Protein AF-A0A8S8YE45-F1 (afdb_monomer_lite)

pLDDT: mean 75.55, std 22.05, range [33.94, 96.88]

Sequence (110 aa):
MALEMTVRSTHLDDGHLHLMPPFTWYLPDDADWSQGAEVHLALPKAWTPYTQLEAVQSEASNGHVFHAPDRDAFLDGIIEANATEPHLTWTGAHMSSTSGTAQASRCLRT

Secondary structure (DSSP, 8-state):
--STT---S-EE-SSEEEE-H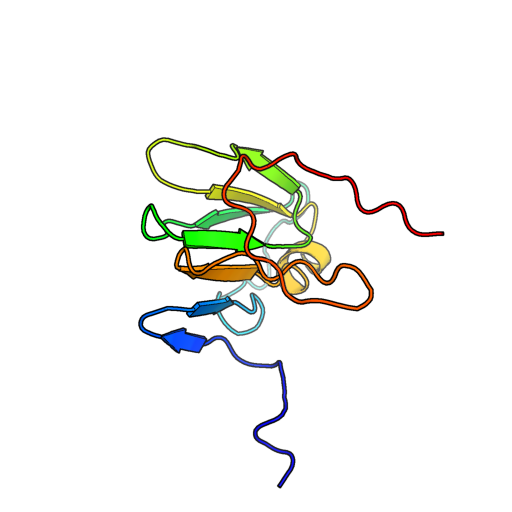HHHSPPPTT---TT-EEEEE---TTEEEEESSEEEEEEETTEEEEEESSHHHHHH--EEEEES---EEEETTEEEE-------------

Foldseek 3Di:
DCPVVDLPEWDDDPWKTKDQQVHPDDDDPPDDLQAFDKDWDQDDPQKAKDWPFAWPDRDDPGGTIGTQSGPVSSRRTIIMIGGPDFDQDDPPPDGDGDDDDDDDDDPDDD

Structure (mmCIF, N/CA/C/O backbone):
data_AF-A0A8S8YE45-F1
#
_entry.id   AF-A0A8S8YE45-F1
#
loop_
_atom_site.group_PDB
_atom_site.id
_atom_site.type_symbol
_atom_site.label_atom_id
_atom_site.label_alt_id
_atom_site.label_comp_id
_atom_site.label_asym_id
_atom_site.label_entity_id
_atom_site.label_seq_id
_atom_site.pdbx_PDB_ins_code
_atom_site.Cartn_x
_atom_site.Cartn_y
_atom_site.Cartn_z
_atom_site.occupancy
_atom_site.B_iso_or_equiv
_atom_site.auth_seq_id
_atom_site.auth_comp_id
_atom_site.auth_asym_id
_atom_site.auth_atom_id
_atom_site.pdbx_PDB_model_num
ATOM 1 N N . MET A 1 1 ? 9.448 -24.026 17.497 1.00 40.34 1 MET A N 1
ATOM 2 C CA . MET A 1 1 ? 8.298 -23.364 16.853 1.00 40.34 1 MET A CA 1
ATOM 3 C C . MET A 1 1 ? 8.728 -21.941 16.559 1.00 40.34 1 MET A C 1
ATOM 5 O O . MET A 1 1 ? 8.892 -21.172 17.488 1.00 40.34 1 MET A O 1
ATOM 9 N N . ALA A 1 2 ? 9.082 -21.658 15.308 1.00 44.66 2 ALA A N 1
ATOM 10 C CA . ALA A 1 2 ? 9.526 -20.335 14.848 1.00 44.66 2 ALA A CA 1
ATOM 11 C C . ALA A 1 2 ? 8.897 -19.985 13.483 1.00 44.66 2 ALA A C 1
ATOM 13 O O . ALA A 1 2 ? 9.351 -19.075 12.803 1.00 44.66 2 ALA A O 1
ATOM 14 N N . LEU A 1 3 ? 7.868 -20.742 13.077 1.00 44.09 3 LEU A N 1
ATOM 15 C CA . LEU A 1 3 ? 7.138 -20.531 11.827 1.00 44.09 3 LEU A CA 1
ATOM 16 C C . LEU A 1 3 ? 6.036 -19.466 11.989 1.00 44.09 3 LEU A C 1
ATOM 18 O O . LEU A 1 3 ? 5.711 -18.793 11.028 1.00 44.09 3 LEU A O 1
ATOM 22 N N . GLU A 1 4 ? 5.515 -19.270 13.208 1.00 48.12 4 GLU A N 1
ATOM 23 C CA . GLU A 1 4 ? 4.485 -18.263 13.537 1.00 48.12 4 GLU A CA 1
ATOM 24 C C . GLU A 1 4 ? 5.039 -16.858 13.835 1.00 48.12 4 GLU A C 1
ATOM 26 O O . GLU A 1 4 ? 4.272 -15.932 14.054 1.00 48.12 4 GLU A O 1
ATOM 31 N N . MET A 1 5 ? 6.364 -16.669 13.854 1.00 44.84 5 MET A N 1
ATOM 32 C CA . MET A 1 5 ? 6.986 -15.361 14.134 1.00 44.84 5 MET A CA 1
ATOM 33 C C . MET A 1 5 ? 7.560 -14.690 12.886 1.00 44.84 5 MET A C 1
ATOM 35 O O . MET A 1 5 ? 8.405 -13.798 12.979 1.00 44.84 5 MET A O 1
ATOM 39 N N . THR A 1 6 ? 7.154 -15.127 11.698 1.00 49.25 6 THR A N 1
ATOM 40 C CA . THR A 1 6 ? 7.547 -14.442 10.474 1.00 49.25 6 THR A CA 1
ATOM 41 C C . THR A 1 6 ? 6.519 -13.367 10.169 1.00 49.25 6 THR A C 1
ATOM 43 O O . THR A 1 6 ? 5.429 -13.680 9.704 1.00 49.25 6 THR A O 1
ATOM 46 N N . VAL A 1 7 ? 6.892 -12.107 10.393 1.00 58.31 7 VAL A N 1
ATOM 47 C CA . VAL A 1 7 ? 6.240 -10.914 9.824 1.00 58.31 7 VAL A CA 1
ATOM 48 C C . VAL A 1 7 ? 6.442 -10.962 8.298 1.00 58.31 7 VAL A C 1
ATOM 50 O O . VAL A 1 7 ? 7.324 -10.303 7.752 1.00 58.31 7 VAL A O 1
ATOM 53 N N . ARG A 1 8 ? 5.794 -11.930 7.639 1.00 69.94 8 ARG A N 1
ATOM 54 C CA . ARG A 1 8 ? 5.990 -12.330 6.229 1.00 69.94 8 ARG A CA 1
ATOM 55 C C . ARG A 1 8 ? 4.675 -12.741 5.562 1.00 69.94 8 ARG A C 1
ATOM 57 O O . ARG A 1 8 ? 4.676 -13.533 4.625 1.00 69.94 8 ARG A O 1
ATOM 64 N N . SER A 1 9 ? 3.551 -12.270 6.075 1.00 79.94 9 SER A N 1
ATOM 65 C CA . SER A 1 9 ? 2.230 -12.608 5.558 1.00 79.94 9 SER A CA 1
ATOM 66 C C . SER A 1 9 ? 1.283 -11.460 5.812 1.00 79.94 9 SER A C 1
ATOM 68 O O . SER A 1 9 ? 1.383 -10.819 6.845 1.00 79.94 9 SER A O 1
ATOM 70 N N . THR A 1 10 ? 0.332 -11.253 4.913 1.00 88.94 10 THR A N 1
ATOM 71 C CA . THR A 1 10 ? -0.792 -10.352 5.164 1.00 88.94 10 THR A CA 1
ATOM 72 C C . THR A 1 10 ? -1.831 -11.051 6.036 1.00 88.94 10 THR A C 1
ATOM 74 O O . THR A 1 10 ? -2.193 -12.195 5.749 1.00 88.94 10 THR A O 1
ATOM 77 N N . HIS A 1 11 ? -2.342 -10.373 7.065 1.00 90.81 11 HIS A N 1
ATOM 78 C CA . HIS A 1 11 ? -3.481 -10.846 7.857 1.00 90.81 11 HIS A CA 1
ATOM 79 C C . HIS A 1 11 ? -4.479 -9.722 8.129 1.00 90.81 11 HIS A C 1
ATOM 81 O O . HIS A 1 11 ? -4.122 -8.550 8.220 1.00 90.81 11 HIS A O 1
ATOM 87 N N . LEU A 1 12 ? -5.746 -10.110 8.234 1.00 91.94 12 LEU A N 1
ATOM 88 C CA . LEU A 1 12 ? -6.880 -9.233 8.491 1.00 91.94 12 LEU A CA 1
ATOM 89 C C . LEU A 1 12 ? -7.833 -9.948 9.450 1.00 91.94 12 LEU A C 1
ATOM 91 O O . LEU A 1 12 ? -8.239 -11.080 9.176 1.00 91.94 12 LEU A O 1
ATOM 95 N N . ASP A 1 13 ? -8.196 -9.275 10.534 1.00 89.69 13 ASP A N 1
ATOM 96 C CA . ASP A 1 13 ? -9.208 -9.713 11.494 1.00 89.69 13 ASP A CA 1
ATOM 97 C C . ASP A 1 13 ? -10.180 -8.568 11.840 1.00 89.69 13 ASP A C 1
ATOM 99 O O . ASP A 1 13 ? -10.177 -7.517 11.198 1.00 89.69 13 ASP A O 1
ATOM 103 N N . ASP A 1 14 ? -11.051 -8.780 12.828 1.00 88.00 14 ASP 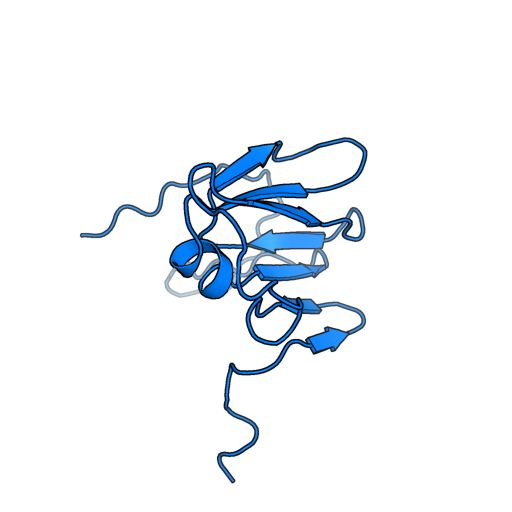A N 1
ATOM 104 C CA . ASP A 1 14 ? -12.112 -7.836 13.198 1.00 88.00 14 ASP A CA 1
ATOM 105 C C . ASP A 1 14 ? -11.594 -6.478 13.713 1.00 88.00 14 ASP A C 1
ATOM 107 O O . ASP A 1 14 ? -12.365 -5.513 13.768 1.00 88.00 14 ASP A O 1
ATOM 111 N N . GLY A 1 15 ? -10.317 -6.374 14.093 1.00 87.94 15 GLY A N 1
ATOM 112 C CA . GLY A 1 15 ? -9.740 -5.165 14.684 1.00 87.94 15 GLY A CA 1
ATOM 113 C C . GLY A 1 15 ? -8.419 -4.704 14.076 1.00 87.94 15 GLY A C 1
ATOM 114 O O . GLY A 1 15 ? -7.977 -3.598 14.401 1.00 87.94 15 GLY A O 1
ATOM 115 N N . HIS A 1 16 ? -7.784 -5.510 13.229 1.00 91.81 16 HIS A N 1
ATOM 116 C CA . HIS A 1 16 ? -6.426 -5.260 12.774 1.00 91.81 16 HIS A CA 1
ATOM 117 C C . HIS A 1 16 ? -6.168 -5.754 11.341 1.00 91.81 16 HIS A C 1
ATOM 119 O O . HIS A 1 16 ? -6.589 -6.838 10.934 1.00 91.81 16 HIS A O 1
ATOM 125 N N . LEU A 1 17 ? -5.439 -4.943 10.576 1.00 92.75 17 LEU A N 1
ATOM 126 C CA . LEU A 1 17 ? -4.859 -5.270 9.277 1.00 92.75 17 LEU A CA 1
ATOM 127 C C . LEU A 1 17 ? -3.347 -5.110 9.377 1.00 92.75 17 LEU A C 1
ATOM 129 O O . LEU A 1 17 ? -2.866 -4.015 9.660 1.00 92.75 17 LEU A O 1
ATOM 133 N N . HIS A 1 18 ? -2.632 -6.168 9.023 1.00 93.75 18 HIS A N 1
ATOM 134 C CA . HIS A 1 18 ? -1.218 -6.132 8.687 1.00 93.75 18 HIS A CA 1
ATOM 135 C C . HIS A 1 18 ? -1.084 -6.485 7.207 1.00 93.75 18 HIS A C 1
ATOM 137 O O . HIS A 1 18 ? -1.363 -7.615 6.801 1.00 93.75 18 HIS A O 1
ATOM 143 N N . LEU A 1 19 ? -0.701 -5.515 6.382 1.00 93.94 19 LEU A N 1
ATOM 144 C CA . LEU A 1 19 ? -0.567 -5.669 4.938 1.00 93.94 19 LEU A CA 1
ATOM 145 C C . LEU A 1 19 ? 0.905 -5.654 4.549 1.00 93.94 19 LEU A C 1
ATOM 147 O O . LEU A 1 19 ? 1.619 -4.678 4.780 1.00 93.94 19 LEU A O 1
ATOM 151 N N . MET A 1 20 ? 1.326 -6.720 3.875 1.00 94.25 20 MET A N 1
ATOM 152 C CA . MET A 1 20 ? 2.639 -6.823 3.257 1.00 94.25 20 MET A CA 1
ATOM 153 C C . MET A 1 20 ? 2.488 -6.867 1.732 1.00 94.25 20 MET A C 1
ATOM 155 O O . MET A 1 20 ? 2.032 -7.884 1.193 1.00 94.25 20 MET A O 1
ATOM 159 N N . PRO A 1 21 ? 2.878 -5.804 1.009 1.00 92.81 21 PRO A N 1
ATOM 160 C CA . PRO A 1 21 ? 2.728 -5.723 -0.445 1.00 92.81 21 PRO A CA 1
ATOM 161 C C . PRO A 1 21 ? 3.266 -6.942 -1.228 1.00 92.81 21 PRO A C 1
ATOM 163 O O . PRO A 1 21 ? 2.539 -7.418 -2.105 1.00 92.81 21 PRO A O 1
ATOM 166 N N . PRO A 1 22 ? 4.429 -7.550 -0.881 1.00 90.69 22 PRO A N 1
ATOM 167 C CA . PRO A 1 22 ? 4.976 -8.706 -1.601 1.00 90.69 22 PRO A CA 1
ATOM 168 C C . PRO A 1 22 ? 4.082 -9.950 -1.577 1.00 90.69 22 PRO A C 1
ATOM 170 O O . PRO A 1 22 ? 4.234 -10.833 -2.418 1.00 90.69 22 PRO A O 1
ATOM 173 N N . PHE A 1 23 ? 3.172 -10.035 -0.605 1.00 89.44 23 PHE A N 1
ATOM 174 C CA . PHE A 1 23 ? 2.262 -11.166 -0.414 1.00 89.44 23 PHE A CA 1
ATOM 175 C C . PHE A 1 23 ? 0.798 -10.802 -0.689 1.00 89.44 23 PHE A C 1
ATOM 177 O O . PHE A 1 23 ? -0.073 -11.658 -0.556 1.00 89.44 23 PHE A O 1
ATOM 184 N N . THR A 1 24 ? 0.522 -9.547 -1.057 1.00 90.56 24 THR A N 1
ATOM 185 C CA . THR A 1 24 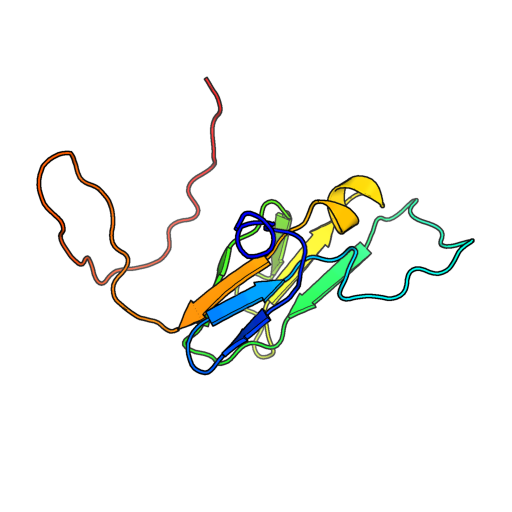? -0.844 -9.029 -1.243 1.00 90.56 24 THR A CA 1
ATOM 186 C C . THR A 1 24 ? -1.167 -8.779 -2.707 1.00 90.56 24 THR A C 1
ATOM 188 O O . THR A 1 24 ? -2.257 -9.124 -3.163 1.00 90.56 24 THR A O 1
ATOM 191 N N . TRP A 1 25 ? -0.238 -8.180 -3.451 1.00 90.69 25 TRP A N 1
ATOM 192 C CA . TRP A 1 25 ? -0.490 -7.750 -4.822 1.00 90.69 25 TRP A CA 1
ATOM 193 C C . TRP A 1 25 ? 0.336 -8.536 -5.830 1.00 90.69 25 TRP A C 1
ATOM 195 O O . TRP A 1 25 ? 1.503 -8.851 -5.607 1.00 90.69 25 TRP A O 1
ATOM 205 N N . TYR A 1 26 ? -0.274 -8.809 -6.981 1.00 90.25 26 TYR A N 1
ATOM 206 C CA . TYR A 1 26 ? 0.445 -9.288 -8.151 1.00 90.25 26 TYR A CA 1
ATOM 207 C C . TYR A 1 26 ? 1.162 -8.114 -8.813 1.00 90.25 26 TYR A C 1
ATOM 209 O O . TYR A 1 26 ? 0.528 -7.116 -9.156 1.00 90.25 26 TYR A O 1
ATOM 217 N N . LEU A 1 27 ? 2.473 -8.244 -9.009 1.00 90.00 27 LEU A N 1
ATOM 218 C CA . LEU A 1 27 ? 3.252 -7.279 -9.776 1.00 90.00 27 LEU A CA 1
ATOM 219 C C . LEU A 1 27 ? 3.358 -7.764 -11.228 1.00 90.00 27 LEU A C 1
ATOM 221 O O . LEU A 1 27 ? 3.698 -8.929 -11.438 1.00 90.00 27 LEU A O 1
ATOM 225 N N . PRO A 1 28 ? 3.100 -6.903 -12.227 1.00 88.62 28 PRO A N 1
ATOM 226 C CA . PRO A 1 28 ? 3.451 -7.212 -13.605 1.00 88.62 28 PRO A CA 1
ATOM 227 C C . PRO A 1 28 ? 4.976 -7.293 -13.745 1.00 88.62 28 PRO A C 1
ATOM 229 O O . PRO A 1 28 ? 5.685 -6.452 -13.189 1.00 88.62 28 PRO A O 1
ATOM 232 N N . ASP A 1 29 ? 5.468 -8.265 -14.515 1.00 87.44 29 ASP A N 1
ATOM 233 C CA . ASP A 1 29 ? 6.910 -8.464 -14.725 1.00 87.44 29 ASP A CA 1
ATOM 234 C C . ASP A 1 29 ? 7.577 -7.244 -15.393 1.00 87.44 29 ASP A C 1
ATOM 236 O O . ASP A 1 29 ? 8.674 -6.850 -15.004 1.00 87.44 29 ASP A O 1
ATOM 240 N N . ASP A 1 30 ? 6.870 -6.590 -16.322 1.00 92.00 30 ASP A N 1
ATOM 241 C CA . ASP A 1 30 ? 7.360 -5.449 -17.112 1.00 92.00 30 ASP A CA 1
ATOM 242 C C . ASP A 1 30 ? 6.729 -4.106 -16.689 1.00 92.00 30 ASP A C 1
ATOM 244 O O . ASP A 1 30 ? 6.510 -3.212 -17.510 1.00 92.00 30 ASP A O 1
ATOM 248 N N . ALA A 1 31 ? 6.364 -3.962 -15.413 1.00 89.75 31 ALA A N 1
ATOM 249 C CA . ALA A 1 31 ? 5.776 -2.723 -14.911 1.00 89.75 31 ALA A CA 1
ATOM 250 C C . ALA A 1 31 ? 6.768 -1.545 -15.000 1.00 89.75 31 ALA A C 1
ATOM 252 O O . ALA A 1 31 ? 7.907 -1.650 -14.541 1.00 89.75 31 ALA A O 1
ATOM 253 N N . ASP A 1 32 ? 6.323 -0.407 -15.543 1.00 94.00 32 ASP A N 1
ATOM 254 C CA . ASP A 1 32 ? 7.085 0.842 -15.487 1.00 94.00 32 ASP A CA 1
ATOM 255 C C . ASP A 1 32 ? 6.886 1.517 -14.125 1.00 94.00 32 ASP A C 1
ATOM 257 O O . ASP A 1 32 ? 5.785 1.939 -13.778 1.00 94.00 32 ASP A O 1
ATOM 261 N N . TRP A 1 33 ? 7.974 1.632 -13.368 1.00 94.44 33 TRP A N 1
ATOM 262 C CA . TRP A 1 33 ? 8.013 2.270 -12.052 1.00 94.44 33 TRP A CA 1
ATOM 263 C C . TRP A 1 33 ? 8.557 3.698 -12.100 1.00 94.44 33 TRP A C 1
ATOM 265 O O . TRP A 1 33 ? 8.791 4.290 -11.051 1.00 94.44 33 TRP A O 1
ATOM 275 N N . SER A 1 34 ? 8.773 4.274 -13.287 1.00 94.62 34 SER A N 1
ATOM 276 C CA . SER A 1 34 ? 9.370 5.608 -13.440 1.00 94.62 34 SER A CA 1
ATOM 277 C C . SER A 1 34 ? 8.584 6.727 -12.746 1.00 94.62 34 SER A C 1
ATOM 279 O O . SER A 1 34 ? 9.161 7.765 -12.428 1.00 94.62 34 SER A O 1
ATOM 281 N N . GLN A 1 35 ? 7.282 6.526 -12.516 1.00 94.69 35 GLN A N 1
ATOM 282 C CA . GLN A 1 35 ? 6.396 7.442 -11.785 1.00 94.69 35 GLN A CA 1
ATOM 283 C C . GLN A 1 35 ? 6.012 6.925 -10.383 1.00 94.69 35 GLN A C 1
ATOM 285 O O . GLN A 1 35 ? 5.221 7.558 -9.679 1.00 94.69 35 GLN A O 1
ATOM 290 N N . GLY A 1 36 ? 6.560 5.781 -9.968 1.00 94.75 36 GLY A N 1
ATOM 291 C CA . GLY A 1 36 ? 6.157 5.089 -8.752 1.00 94.75 36 GLY A CA 1
ATOM 292 C C . GLY A 1 36 ? 4.771 4.445 -8.854 1.00 94.75 36 GLY A C 1
ATOM 293 O O . GLY A 1 36 ? 4.286 4.138 -9.944 1.00 94.75 36 GLY A O 1
ATOM 294 N N . ALA A 1 37 ? 4.135 4.235 -7.704 1.00 94.12 37 ALA A N 1
ATOM 295 C CA . ALA A 1 37 ? 2.791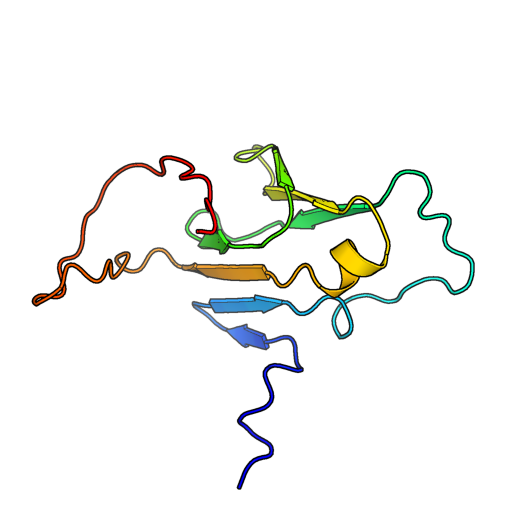 3.680 -7.590 1.00 94.12 37 ALA A CA 1
ATOM 296 C C . ALA A 1 37 ? 1.988 4.379 -6.489 1.00 94.12 37 ALA A C 1
ATOM 298 O O . ALA A 1 37 ? 2.540 4.861 -5.500 1.00 94.12 37 ALA A O 1
ATOM 299 N N . GLU A 1 38 ? 0.665 4.384 -6.638 1.00 94.25 38 GLU A N 1
ATOM 300 C CA . GLU A 1 38 ? -0.252 4.794 -5.579 1.00 94.25 38 GLU A CA 1
ATOM 301 C C . GLU A 1 38 ? -0.908 3.575 -4.932 1.00 94.25 38 GLU A C 1
ATOM 303 O O . GLU A 1 38 ? -1.393 2.668 -5.611 1.00 94.25 38 GLU A O 1
ATOM 308 N N . VAL A 1 39 ? -0.980 3.589 -3.605 1.00 93.62 39 VAL A N 1
ATOM 309 C CA . VAL A 1 39 ? -1.698 2.603 -2.803 1.00 93.62 39 VAL A CA 1
ATOM 310 C C . VAL A 1 39 ? -2.970 3.246 -2.276 1.00 93.62 39 VAL A C 1
ATOM 312 O O . VAL A 1 39 ? -2.921 4.184 -1.481 1.00 93.62 39 VAL A O 1
ATOM 315 N N . HIS A 1 40 ? -4.113 2.723 -2.711 1.00 93.25 40 HIS A N 1
ATOM 316 C CA . HIS A 1 40 ? -5.437 3.185 -2.304 1.00 93.25 40 HIS A CA 1
ATOM 317 C C . HIS A 1 40 ? -6.035 2.187 -1.315 1.00 93.25 40 HIS A C 1
ATOM 319 O O . HIS A 1 40 ? -6.275 1.030 -1.665 1.00 93.25 40 HIS A O 1
ATOM 325 N N . LEU A 1 41 ? -6.289 2.629 -0.083 1.00 91.19 41 LEU A N 1
ATOM 326 C CA . LEU A 1 41 ? -6.868 1.802 0.973 1.00 91.19 41 LEU A CA 1
ATOM 327 C C . LEU A 1 41 ? -8.242 2.310 1.397 1.00 91.19 41 LEU A C 1
ATOM 329 O O . LEU A 1 41 ? -8.377 3.385 1.983 1.00 91.19 41 LEU A O 1
ATOM 333 N N . ALA A 1 42 ? -9.257 1.481 1.169 1.00 91.31 42 ALA A N 1
ATOM 334 C CA . ALA A 1 42 ? -10.585 1.652 1.740 1.00 91.31 42 ALA A CA 1
ATOM 335 C C . ALA A 1 42 ? -10.669 0.866 3.056 1.00 91.31 42 ALA A C 1
ATOM 337 O O . ALA A 1 42 ? -10.888 -0.344 3.057 1.00 91.31 42 ALA A O 1
ATOM 338 N N . LEU A 1 43 ? -10.470 1.562 4.175 1.00 88.81 43 LEU A N 1
ATOM 339 C CA . LEU A 1 43 ? -10.556 0.993 5.520 1.00 88.81 43 LEU A CA 1
ATOM 340 C C . LEU A 1 43 ? -11.874 1.401 6.196 1.00 88.81 43 LEU A C 1
ATOM 342 O O . LEU A 1 43 ? -12.471 2.417 5.818 1.00 88.81 43 LEU A O 1
ATOM 346 N N . PRO A 1 44 ? -12.350 0.649 7.207 1.00 89.88 44 PRO A N 1
ATOM 347 C CA . PRO A 1 44 ? -13.431 1.130 8.058 1.00 89.88 44 PRO A CA 1
ATOM 348 C C . PRO A 1 44 ? -13.092 2.516 8.623 1.00 89.88 44 PRO A C 1
ATOM 350 O O . PRO A 1 44 ? -11.958 2.772 9.002 1.00 89.88 44 PRO A O 1
ATOM 353 N N . LYS A 1 45 ? -14.076 3.419 8.728 1.00 86.31 45 LYS A N 1
ATOM 354 C CA . LYS A 1 45 ? -13.837 4.826 9.126 1.00 86.31 45 LYS A CA 1
ATOM 355 C C . LYS A 1 45 ? -13.132 5.001 10.475 1.00 86.31 45 LYS A C 1
ATOM 357 O O . LYS A 1 45 ? -12.515 6.029 10.707 1.00 86.31 45 LYS A O 1
ATOM 362 N N . ALA A 1 46 ? -13.289 4.032 11.373 1.00 86.81 46 ALA A N 1
ATOM 363 C CA . ALA A 1 46 ? -12.659 4.033 12.687 1.00 86.81 46 ALA A CA 1
ATOM 364 C C . ALA A 1 46 ? -11.265 3.386 12.673 1.00 86.81 46 ALA A C 1
ATOM 366 O O . ALA A 1 46 ? -10.737 3.093 13.740 1.00 86.81 46 ALA A O 1
ATOM 367 N N . TRP A 1 47 ? -10.704 3.059 11.511 1.00 89.88 47 TRP A N 1
ATOM 368 C CA . TRP A 1 47 ? -9.389 2.445 11.412 1.00 89.88 47 TRP A CA 1
ATOM 369 C C . TRP A 1 47 ? -8.363 3.468 10.958 1.00 89.88 47 TRP A C 1
ATOM 371 O O . TRP A 1 47 ? -8.612 4.230 10.027 1.00 89.88 47 TRP A O 1
ATOM 381 N N . THR A 1 48 ? -7.197 3.443 11.596 1.00 89.62 48 THR A N 1
ATOM 382 C CA . THR A 1 48 ? -6.093 4.349 11.269 1.00 89.62 48 THR A CA 1
ATOM 383 C C . THR A 1 48 ? -4.927 3.546 10.705 1.00 89.62 48 THR A C 1
ATOM 385 O O . THR A 1 48 ? -4.405 2.693 11.428 1.00 89.62 48 THR A O 1
ATOM 388 N N . PRO A 1 49 ? -4.502 3.797 9.453 1.00 92.19 49 PRO A N 1
ATOM 389 C CA . PRO A 1 49 ? -3.313 3.178 8.885 1.00 92.19 49 PRO A CA 1
ATOM 390 C C . PRO A 1 49 ? -2.021 3.872 9.332 1.00 92.19 49 PRO A C 1
ATOM 392 O O . PRO A 1 49 ? -1.957 5.093 9.480 1.00 92.19 49 PRO A O 1
ATOM 395 N N . TYR A 1 50 ? -0.964 3.078 9.447 1.00 92.56 50 TYR A N 1
ATOM 396 C CA . TYR A 1 50 ? 0.414 3.469 9.694 1.00 92.56 50 TYR A CA 1
ATOM 397 C C . TYR A 1 50 ? 1.302 2.766 8.672 1.00 92.56 50 TYR A C 1
ATOM 399 O O . TYR A 1 50 ? 1.195 1.560 8.464 1.00 92.56 50 TYR A O 1
ATOM 407 N N . THR A 1 51 ? 2.176 3.526 8.023 1.00 93.81 51 THR A N 1
ATOM 408 C CA . THR A 1 51 ? 3.083 3.021 6.990 1.00 93.81 51 THR A CA 1
ATOM 409 C C . THR A 1 51 ? 4.288 3.949 6.846 1.00 93.81 51 THR A C 1
ATOM 411 O O . THR A 1 51 ? 4.261 5.088 7.320 1.00 93.81 51 THR A O 1
ATOM 414 N N . GLN A 1 52 ? 5.353 3.465 6.209 1.00 92.62 52 GLN A N 1
ATOM 415 C CA . GLN A 1 52 ? 6.504 4.271 5.803 1.00 92.62 52 GLN A CA 1
ATOM 416 C C . GLN A 1 52 ? 6.258 5.063 4.506 1.00 92.62 52 GLN A C 1
ATOM 418 O O . GLN A 1 52 ? 7.074 5.923 4.174 1.00 92.62 52 GLN A O 1
ATOM 423 N N . LEU A 1 53 ? 5.174 4.777 3.774 1.00 95.06 53 LEU A N 1
ATOM 424 C CA . LEU A 1 53 ? 4.824 5.468 2.531 1.00 95.06 53 LEU A CA 1
ATOM 425 C C . LEU A 1 53 ? 4.324 6.898 2.781 1.00 95.06 53 LEU A C 1
ATOM 427 O O . LEU A 1 53 ? 3.693 7.191 3.800 1.00 95.06 53 LEU A O 1
ATOM 431 N N . GLU A 1 54 ? 4.566 7.794 1.825 1.00 93.31 54 GLU A N 1
ATOM 432 C CA . GLU A 1 54 ? 4.125 9.185 1.930 1.00 93.31 54 GLU A CA 1
ATOM 433 C C . GLU A 1 54 ? 2.620 9.295 1.664 1.00 93.31 54 GLU A C 1
ATOM 435 O O . GLU A 1 54 ? 2.115 8.807 0.655 1.00 93.31 54 GLU A O 1
ATOM 440 N N . ALA A 1 55 ? 1.880 9.948 2.561 1.00 91.12 55 ALA A N 1
ATOM 441 C CA . ALA A 1 55 ? 0.459 10.199 2.351 1.00 91.12 55 ALA A CA 1
ATOM 442 C C . ALA A 1 55 ? 0.262 11.304 1.299 1.00 91.12 55 ALA A C 1
ATOM 444 O O . ALA A 1 55 ? 0.688 12.441 1.500 1.00 91.12 55 ALA A O 1
ATOM 445 N N . VAL A 1 56 ? -0.436 10.984 0.208 1.00 85.44 56 VAL A N 1
ATOM 446 C CA . VAL A 1 56 ? -0.821 11.954 -0.835 1.00 85.44 56 VAL A CA 1
ATOM 447 C C . VAL A 1 56 ? -2.103 12.677 -0.430 1.00 85.44 56 VAL A C 1
ATOM 449 O O . VAL A 1 56 ? -2.243 13.883 -0.626 1.00 85.44 56 VAL A O 1
ATOM 452 N N . GLN A 1 57 ? -3.045 11.937 0.161 1.00 73.19 57 GLN A N 1
ATOM 453 C CA . GLN A 1 57 ? -4.297 12.460 0.703 1.00 73.19 57 GLN A CA 1
ATOM 454 C C . GLN A 1 57 ? -4.616 11.698 1.988 1.00 73.19 57 GLN A C 1
ATOM 456 O O . GLN A 1 57 ? -4.950 10.513 1.953 1.00 73.19 57 GLN A O 1
ATOM 461 N N . SER A 1 58 ? -4.482 12.369 3.133 1.00 55.81 58 SER A N 1
ATOM 462 C CA . SER A 1 58 ? -4.635 11.725 4.441 1.00 55.81 58 SER A CA 1
ATOM 463 C C . SER A 1 58 ? -6.091 11.479 4.849 1.00 55.81 58 SER A C 1
ATOM 465 O O . SER A 1 58 ? -6.320 10.650 5.720 1.00 55.81 58 SER A O 1
ATOM 467 N N . GLU A 1 59 ? -7.074 12.128 4.217 1.00 55.50 59 GLU A N 1
ATOM 468 C CA . GLU A 1 59 ? -8.496 12.013 4.579 1.00 55.50 59 GLU A CA 1
ATOM 469 C C . GLU A 1 59 ? -9.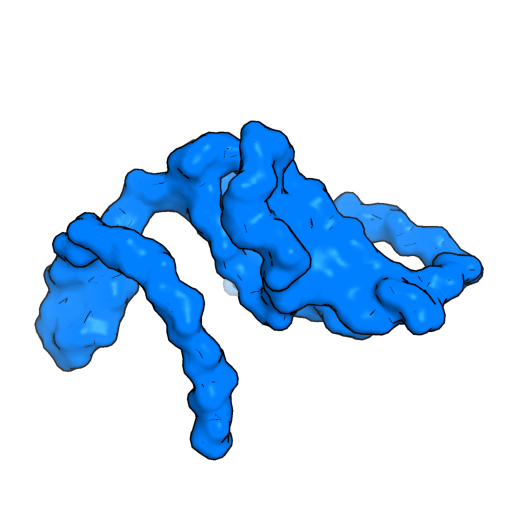406 12.234 3.358 1.00 55.50 59 GLU A C 1
ATOM 471 O O . GLU A 1 59 ? -10.174 13.197 3.286 1.00 55.50 59 GLU A O 1
ATOM 476 N N . ALA A 1 60 ? -9.310 11.371 2.344 1.00 50.81 60 ALA A N 1
ATOM 477 C CA . ALA A 1 60 ? -10.287 11.405 1.263 1.00 50.81 60 ALA A CA 1
ATOM 478 C C . ALA A 1 60 ? -11.615 10.815 1.763 1.00 50.81 60 ALA A C 1
ATOM 480 O O . ALA A 1 60 ? -11.643 9.846 2.519 1.00 50.81 60 ALA A O 1
ATOM 481 N N . SER A 1 61 ? -12.737 11.354 1.281 1.00 57.53 61 SER A N 1
ATOM 482 C CA . SER A 1 61 ? -14.092 10.856 1.585 1.00 57.53 61 SER A CA 1
ATOM 483 C C . SER A 1 61 ? -14.290 9.343 1.360 1.00 57.53 61 SER A C 1
ATOM 485 O O . SER A 1 61 ? -15.234 8.778 1.912 1.00 57.53 61 SER A O 1
ATOM 487 N N . ASN A 1 62 ? -13.384 8.697 0.610 1.00 59.19 62 ASN A N 1
ATOM 488 C CA . ASN A 1 62 ? -13.420 7.286 0.228 1.00 59.19 62 ASN A CA 1
ATOM 489 C C . ASN A 1 62 ? -12.163 6.464 0.610 1.00 59.19 62 ASN A C 1
ATOM 491 O O . ASN A 1 62 ? -12.048 5.335 0.136 1.00 59.19 62 ASN A O 1
ATOM 495 N N . GLY A 1 63 ? -11.232 6.967 1.437 1.00 81.69 63 GLY A N 1
ATOM 496 C CA . GLY A 1 63 ? -10.091 6.163 1.917 1.00 81.69 63 GLY A CA 1
ATOM 497 C C . GLY A 1 63 ? -8.777 6.924 2.122 1.00 81.69 63 GLY A C 1
ATOM 498 O O . GLY A 1 63 ? -8.749 8.154 2.151 1.00 81.69 63 GLY A O 1
ATOM 499 N N . HIS A 1 64 ? -7.684 6.170 2.254 1.00 90.00 64 HIS A N 1
ATOM 500 C CA . HIS A 1 64 ? -6.314 6.676 2.383 1.00 90.00 64 HIS A CA 1
ATOM 501 C C . HIS A 1 64 ? -5.529 6.421 1.095 1.00 90.00 64 HIS A C 1
ATOM 503 O O . HIS A 1 64 ? -5.626 5.331 0.528 1.00 90.00 64 HIS A O 1
ATOM 509 N N . VAL A 1 65 ? -4.742 7.406 0.653 1.00 93.75 65 VAL A N 1
ATOM 510 C CA . VAL A 1 65 ? -3.884 7.280 -0.534 1.00 93.75 65 VAL A CA 1
ATOM 511 C C . VAL A 1 65 ? -2.435 7.549 -0.159 1.00 93.75 65 VAL A C 1
ATOM 513 O O . VAL A 1 65 ? -2.113 8.623 0.361 1.00 93.75 65 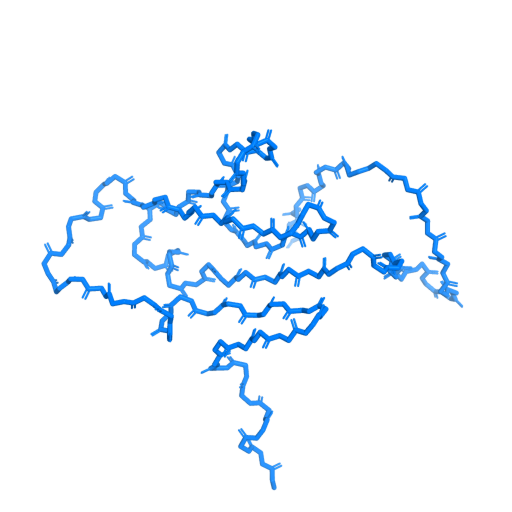VAL A O 1
ATOM 516 N N . PHE A 1 66 ? -1.570 6.587 -0.464 1.00 95.12 66 PHE A N 1
ATOM 517 C CA . PHE A 1 66 ? -0.129 6.668 -0.248 1.00 95.12 66 PHE A CA 1
ATOM 518 C C . PHE A 1 66 ? 0.629 6.576 -1.570 1.00 95.12 66 PHE A C 1
ATOM 520 O O . PHE A 1 66 ? 0.179 5.890 -2.486 1.00 95.12 66 PHE A O 1
ATOM 527 N N . HIS A 1 67 ? 1.784 7.228 -1.659 1.00 96.31 67 HIS A N 1
ATOM 528 C CA . HIS A 1 67 ? 2.685 7.142 -2.807 1.00 96.31 67 HIS A CA 1
ATOM 529 C C . HIS A 1 67 ? 3.947 6.366 -2.444 1.00 96.31 67 HIS A C 1
ATOM 531 O O . HIS A 1 67 ? 4.566 6.597 -1.403 1.00 96.31 67 HIS A O 1
ATOM 537 N N . ALA A 1 68 ? 4.310 5.440 -3.326 1.00 96.88 68 ALA A N 1
ATOM 538 C CA . ALA A 1 68 ? 5.585 4.749 -3.331 1.00 96.88 68 ALA A CA 1
ATOM 539 C C . ALA A 1 68 ? 6.395 5.245 -4.540 1.00 96.88 68 ALA A C 1
ATOM 541 O O . ALA A 1 68 ? 5.929 5.075 -5.668 1.00 96.88 68 ALA A O 1
ATOM 542 N N . PRO A 1 69 ? 7.586 5.840 -4.354 1.00 96.88 69 PRO A N 1
ATOM 543 C CA . PRO A 1 69 ? 8.357 6.425 -5.453 1.00 96.88 69 PRO A CA 1
ATOM 544 C C . PRO A 1 69 ? 8.923 5.394 -6.437 1.00 96.88 69 PRO A C 1
ATOM 546 O O . PRO A 1 69 ? 9.200 5.738 -7.582 1.00 96.88 69 PRO A O 1
ATOM 549 N N . ASP A 1 70 ? 9.091 4.144 -6.011 1.00 96.19 70 ASP A N 1
ATOM 550 C CA . ASP A 1 70 ? 9.626 3.058 -6.825 1.00 96.19 70 ASP A CA 1
ATOM 551 C C . ASP A 1 70 ? 9.105 1.688 -6.348 1.00 96.19 70 ASP A C 1
ATOM 553 O O . ASP A 1 70 ? 8.318 1.580 -5.400 1.00 96.19 70 ASP A O 1
ATOM 557 N N . ARG A 1 71 ? 9.539 0.625 -7.037 1.00 95.25 71 ARG A N 1
ATOM 558 C CA . ARG A 1 71 ? 9.160 -0.761 -6.736 1.00 95.25 71 ARG A CA 1
ATOM 559 C C . ARG A 1 71 ? 9.605 -1.209 -5.347 1.00 95.25 71 ARG A C 1
ATOM 561 O O . ARG A 1 71 ? 8.906 -2.002 -4.726 1.00 95.25 71 ARG A O 1
ATOM 568 N N . ASP A 1 72 ? 10.779 -0.774 -4.904 1.00 95.38 72 ASP A N 1
ATOM 569 C CA . ASP A 1 72 ? 11.359 -1.201 -3.631 1.00 95.38 72 ASP A CA 1
ATOM 570 C C . ASP A 1 72 ? 10.555 -0.599 -2.481 1.00 95.38 72 ASP A C 1
ATOM 572 O O . ASP A 1 72 ? 10.008 -1.330 -1.660 1.00 95.38 72 ASP A O 1
ATOM 576 N N . ALA A 1 73 ? 10.317 0.713 -2.536 1.00 96.19 73 ALA A N 1
ATOM 577 C CA . ALA A 1 73 ? 9.452 1.414 -1.602 1.00 96.19 73 ALA A CA 1
ATOM 578 C C . ALA A 1 73 ? 8.027 0.843 -1.586 1.00 96.19 73 ALA A C 1
ATOM 580 O O . ALA A 1 73 ? 7.429 0.734 -0.519 1.00 96.19 73 ALA A O 1
ATOM 581 N N . PHE A 1 74 ? 7.481 0.439 -2.740 1.00 95.75 74 PHE A N 1
ATOM 582 C CA . PHE A 1 74 ? 6.172 -0.216 -2.795 1.00 95.75 74 PHE A CA 1
ATOM 583 C C . PHE A 1 74 ? 6.174 -1.571 -2.086 1.00 95.75 74 PHE A C 1
ATOM 585 O O . PHE A 1 74 ? 5.228 -1.877 -1.370 1.00 95.75 74 PHE A O 1
ATOM 592 N N . LEU A 1 75 ? 7.213 -2.387 -2.272 1.00 94.00 75 LEU A N 1
ATOM 593 C CA . LEU A 1 75 ? 7.313 -3.708 -1.649 1.00 94.00 75 LEU A CA 1
ATOM 594 C C . LEU A 1 75 ? 7.623 -3.635 -0.148 1.00 94.00 75 LEU A C 1
ATOM 596 O O . LEU A 1 75 ? 7.128 -4.466 0.614 1.00 94.00 75 LEU A O 1
ATOM 600 N N . ASP A 1 76 ? 8.371 -2.621 0.275 1.00 93.75 76 ASP A N 1
ATOM 601 C CA . ASP A 1 76 ? 8.710 -2.356 1.676 1.00 93.75 76 ASP A CA 1
ATOM 602 C C . ASP A 1 76 ? 7.639 -1.542 2.416 1.00 93.75 76 ASP A C 1
ATOM 604 O O . ASP A 1 76 ? 7.693 -1.408 3.642 1.00 93.75 76 ASP A O 1
ATOM 608 N N . GLY A 1 77 ? 6.654 -1.016 1.682 1.00 94.12 77 GLY A N 1
ATOM 609 C CA . GLY A 1 77 ? 5.534 -0.220 2.175 1.00 94.12 77 GLY A CA 1
ATOM 610 C C . GLY A 1 77 ? 4.523 -1.041 2.969 1.00 94.12 77 GLY A C 1
ATOM 611 O O . GLY A 1 77 ? 3.362 -1.145 2.579 1.00 94.12 77 GLY A O 1
ATOM 612 N N . ILE A 1 78 ? 4.965 -1.641 4.075 1.00 94.38 78 ILE A N 1
ATOM 613 C CA . ILE A 1 78 ? 4.114 -2.360 5.026 1.00 94.38 78 ILE A CA 1
ATOM 614 C C . ILE A 1 78 ? 3.062 -1.391 5.570 1.00 94.38 78 ILE A C 1
ATOM 616 O O . ILE A 1 78 ? 3.360 -0.227 5.861 1.00 94.38 78 ILE A O 1
ATOM 620 N N . ILE A 1 79 ? 1.823 -1.866 5.700 1.00 94.81 79 ILE A N 1
ATOM 621 C CA . ILE A 1 79 ? 0.718 -1.060 6.219 1.00 94.81 79 ILE A CA 1
ATOM 622 C C . ILE A 1 79 ? 0.073 -1.773 7.396 1.00 94.81 79 ILE A C 1
ATOM 624 O O . ILE A 1 79 ? -0.449 -2.873 7.255 1.00 94.81 79 ILE A O 1
ATOM 628 N N . GLU A 1 80 ? 0.082 -1.106 8.543 1.00 93.81 80 GLU A N 1
ATOM 629 C CA . GLU A 1 80 ? -0.603 -1.529 9.759 1.00 93.81 80 GLU A CA 1
ATOM 630 C C . GLU A 1 80 ? -1.842 -0.663 9.939 1.00 93.81 80 GLU A C 1
ATOM 632 O O . GLU A 1 80 ? -1.714 0.553 10.046 1.00 93.81 80 GLU A O 1
ATOM 637 N N . ALA A 1 81 ? -3.037 -1.236 10.014 1.00 92.56 81 ALA A N 1
ATOM 638 C CA . ALA A 1 81 ? -4.232 -0.487 10.378 1.00 92.56 81 ALA A CA 1
ATOM 639 C C . ALA A 1 81 ? -4.939 -1.136 11.558 1.00 92.56 81 ALA A C 1
ATOM 641 O O . ALA A 1 81 ? -5.105 -2.349 11.605 1.00 92.56 81 ALA A O 1
ATOM 642 N N . ASN A 1 82 ? -5.358 -0.317 12.516 1.00 89.56 82 ASN A N 1
ATOM 643 C CA . ASN A 1 82 ? -6.040 -0.783 13.718 1.00 89.56 82 ASN A CA 1
ATOM 644 C C . ASN A 1 82 ? -7.367 -0.059 13.866 1.00 89.56 82 ASN A C 1
ATOM 646 O O . ASN A 1 82 ? -7.433 1.148 13.611 1.00 89.56 82 ASN A O 1
ATOM 650 N N . ALA A 1 83 ? -8.385 -0.773 14.342 1.00 86.19 83 ALA A N 1
ATOM 651 C CA . ALA A 1 83 ? -9.578 -0.159 14.900 1.00 86.19 83 ALA A CA 1
ATOM 652 C C . ALA A 1 83 ? -9.197 0.847 15.995 1.00 86.19 83 ALA A C 1
ATOM 654 O O . ALA A 1 83 ? -8.170 0.704 16.662 1.00 86.19 83 ALA A O 1
ATOM 655 N N . THR A 1 84 ? -10.025 1.876 16.180 1.00 70.25 84 THR A N 1
ATOM 656 C CA . THR A 1 84 ? -9.827 2.877 17.232 1.00 70.25 84 THR A CA 1
ATOM 657 C C . THR A 1 84 ? -10.024 2.230 18.610 1.00 70.25 84 THR A C 1
ATOM 659 O O . THR A 1 84 ? -11.097 2.300 19.196 1.00 70.25 84 THR A O 1
ATOM 662 N N . GLU A 1 85 ? -8.967 1.612 19.123 1.00 59.91 85 GLU A N 1
ATOM 663 C CA . GLU A 1 85 ? -8.722 1.266 20.525 1.00 59.91 85 GLU A CA 1
ATOM 664 C C . GLU A 1 85 ? -7.593 2.197 21.027 1.00 59.91 85 GLU A C 1
ATOM 666 O O . GLU A 1 85 ? -6.804 2.696 20.210 1.00 59.91 85 GLU A O 1
ATOM 671 N N . PRO A 1 86 ? -7.530 2.550 22.327 1.00 53.44 86 PRO A N 1
ATOM 672 C CA . PRO A 1 86 ? -6.774 3.712 22.783 1.00 53.44 86 PRO A CA 1
ATOM 673 C C . PRO A 1 86 ? -5.305 3.617 22.377 1.00 53.44 86 PRO A C 1
ATOM 675 O O . PRO A 1 86 ? -4.634 2.631 22.670 1.00 53.44 86 PRO A O 1
ATOM 678 N N . HIS A 1 87 ? -4.804 4.669 21.723 1.00 54.59 87 HIS A N 1
ATOM 679 C CA . HIS A 1 87 ? -3.394 4.805 21.381 1.00 54.59 87 HIS A CA 1
ATOM 680 C C . HIS A 1 87 ? -2.563 4.659 22.660 1.00 54.59 87 HIS A C 1
ATOM 682 O O . HIS A 1 87 ? -2.530 5.555 23.505 1.00 54.59 87 HIS A O 1
ATOM 688 N N . LEU A 1 88 ? -1.923 3.504 22.833 1.00 51.03 88 LEU A N 1
ATOM 689 C CA . LEU A 1 88 ? -1.028 3.253 23.952 1.00 51.03 88 LEU A CA 1
ATOM 690 C C . LEU A 1 88 ? 0.288 3.974 23.666 1.00 51.03 88 LEU A C 1
ATOM 692 O O . LEU A 1 88 ? 1.233 3.403 23.127 1.00 51.03 88 LEU A O 1
ATOM 696 N N . THR A 1 89 ? 0.357 5.257 24.012 1.00 50.47 89 THR A N 1
ATOM 697 C CA . THR A 1 89 ? 1.627 5.982 24.004 1.00 50.47 89 THR A CA 1
ATOM 698 C C . THR A 1 89 ? 2.438 5.575 25.229 1.00 50.47 89 THR A C 1
ATOM 700 O O . THR A 1 89 ? 1.995 5.743 26.367 1.00 50.47 89 THR A O 1
ATOM 703 N N . TRP A 1 90 ? 3.636 5.035 25.009 1.00 43.25 90 TRP A N 1
ATOM 704 C CA . TRP A 1 90 ? 4.578 4.746 26.085 1.00 43.25 90 TRP A CA 1
ATOM 705 C C . TRP A 1 90 ? 5.193 6.055 26.596 1.00 43.25 90 TRP A C 1
ATOM 707 O O . TRP A 1 90 ? 6.117 6.599 25.998 1.00 43.25 90 TRP A O 1
ATOM 717 N N . THR A 1 91 ? 4.692 6.567 27.720 1.00 51.44 91 THR A N 1
ATOM 718 C CA . THR A 1 91 ? 5.314 7.678 28.453 1.00 51.44 91 THR A CA 1
ATOM 719 C C . THR A 1 91 ? 6.108 7.127 29.633 1.00 51.44 91 THR A C 1
ATOM 721 O O . THR A 1 91 ? 5.690 7.277 30.776 1.00 51.44 91 THR A O 1
ATOM 724 N N . GLY A 1 92 ? 7.206 6.411 29.365 1.00 46.41 92 GLY A N 1
ATOM 725 C CA . GLY A 1 92 ? 8.323 6.148 30.294 1.00 46.41 92 GLY A CA 1
ATOM 726 C C . GLY A 1 92 ? 8.080 5.441 31.645 1.00 46.41 92 GLY A C 1
ATOM 727 O O . GLY A 1 92 ? 9.054 5.026 32.261 1.00 46.41 92 GLY A O 1
ATOM 728 N N . ALA A 1 93 ? 6.846 5.292 32.132 1.00 52.75 93 ALA A N 1
ATOM 729 C CA . ALA A 1 93 ? 6.522 4.690 33.433 1.00 52.75 93 ALA A CA 1
ATOM 730 C C . ALA A 1 93 ? 5.028 4.349 33.626 1.00 52.75 93 ALA A C 1
ATOM 732 O O . ALA A 1 93 ? 4.696 3.638 34.568 1.00 52.75 93 ALA A O 1
ATOM 733 N N . HIS A 1 94 ? 4.120 4.826 32.769 1.00 41.78 94 HIS A N 1
ATOM 734 C CA . HIS A 1 94 ? 2.685 4.543 32.872 1.00 41.78 94 HIS A CA 1
ATOM 735 C C . HIS A 1 94 ? 2.040 4.468 31.485 1.00 41.78 94 HIS A C 1
ATOM 737 O O . HIS A 1 94 ? 2.314 5.306 30.628 1.00 41.78 94 HIS A O 1
ATOM 743 N N . MET A 1 95 ? 1.170 3.476 31.277 1.00 40.53 95 MET A N 1
ATOM 744 C CA . MET A 1 95 ? 0.236 3.466 30.151 1.00 40.53 95 MET A CA 1
ATOM 745 C C . MET A 1 95 ? -0.876 4.474 30.442 1.00 40.53 95 MET A C 1
ATOM 747 O O . MET A 1 95 ? -1.541 4.378 31.473 1.00 40.53 95 MET A O 1
ATOM 751 N N . SER A 1 96 ? -1.070 5.442 29.550 1.00 46.75 96 SER A N 1
ATOM 752 C CA . SER A 1 96 ? -2.215 6.352 29.592 1.00 46.75 96 SER A CA 1
ATOM 753 C C . SER A 1 96 ? -2.839 6.447 28.202 1.00 46.75 96 SER A C 1
ATOM 755 O O . SER A 1 96 ? -2.126 6.524 27.205 1.00 46.75 96 SER A O 1
ATOM 757 N N . SER A 1 97 ? -4.171 6.375 28.139 1.00 39.25 97 SER A N 1
ATOM 758 C CA . SER A 1 97 ? -4.938 6.543 26.905 1.00 39.25 97 SER A CA 1
ATOM 759 C C . SER A 1 97 ? -5.209 8.026 26.678 1.00 39.25 97 SER A C 1
ATOM 761 O O . SER A 1 97 ? -5.953 8.639 27.449 1.00 39.25 97 SER A O 1
ATOM 763 N N . THR A 1 98 ? -4.646 8.616 25.631 1.00 43.97 98 THR A N 1
ATOM 764 C CA . THR A 1 98 ? -4.967 9.990 25.229 1.00 43.97 98 THR A CA 1
ATOM 765 C C . THR A 1 98 ? -5.907 9.975 24.028 1.00 43.97 98 THR A C 1
ATOM 767 O O . THR A 1 98 ? -5.566 9.541 22.933 1.00 43.97 98 THR A O 1
ATOM 770 N N . SER A 1 99 ? -7.133 10.453 24.241 1.00 43.41 99 SER A N 1
ATOM 771 C CA . SER A 1 99 ? -8.082 10.774 23.177 1.00 43.41 99 SER A CA 1
ATOM 772 C C . SER A 1 99 ? -7.755 12.170 22.632 1.00 43.41 99 SER A C 1
ATOM 774 O O . SER A 1 99 ? -8.075 13.162 23.289 1.00 43.41 99 SER A O 1
ATOM 776 N N . GLY A 1 100 ? -7.117 12.282 21.463 1.00 36.59 100 GLY A N 1
ATOM 777 C CA . GLY A 1 100 ? -6.944 13.596 20.831 1.00 36.59 100 GLY A CA 1
ATOM 778 C C . GLY A 1 100 ? -6.035 13.649 19.604 1.00 36.59 100 GLY A C 1
ATOM 779 O O . GLY A 1 100 ? -4.829 13.488 19.729 1.00 36.59 100 GLY A O 1
ATOM 780 N N . THR A 1 101 ? -6.659 13.952 18.457 1.00 36.88 101 THR A N 1
ATOM 781 C CA . THR A 1 101 ? -6.139 14.624 17.242 1.00 36.88 101 THR A CA 1
ATOM 782 C C . THR A 1 101 ? -4.731 14.259 16.761 1.00 36.88 101 THR A C 1
ATOM 784 O O . THR A 1 101 ? -3.728 14.731 17.292 1.00 36.88 101 THR A O 1
ATOM 787 N N . ALA A 1 102 ? -4.684 13.494 15.665 1.00 39.38 102 ALA A N 1
ATOM 788 C CA . ALA A 1 102 ? -3.482 13.158 14.916 1.00 39.38 102 ALA A CA 1
ATOM 789 C C . ALA A 1 102 ? -2.718 14.417 14.470 1.00 39.38 102 ALA A C 1
ATOM 791 O O . ALA A 1 102 ? -3.180 15.185 13.627 1.00 39.38 102 ALA A O 1
ATOM 792 N N . GLN A 1 103 ? -1.518 14.604 15.015 1.00 33.94 103 GLN A N 1
ATOM 793 C CA . GLN A 1 103 ? -0.521 15.513 14.466 1.00 33.94 103 GLN A CA 1
ATOM 794 C C . GLN A 1 103 ? 0.612 14.666 13.886 1.00 33.94 103 GLN A C 1
ATOM 796 O O . GLN A 1 103 ? 1.349 14.006 14.621 1.00 33.94 103 GLN A O 1
ATOM 801 N N . ALA A 1 104 ? 0.718 14.678 12.555 1.00 44.59 104 ALA A N 1
ATOM 802 C CA . ALA A 1 104 ? 1.776 14.026 11.795 1.00 44.59 104 ALA A CA 1
ATOM 803 C C . ALA A 1 104 ? 3.149 14.438 12.348 1.00 44.59 104 ALA A C 1
ATOM 805 O O . ALA A 1 104 ? 3.608 15.564 12.153 1.00 44.59 104 ALA A O 1
ATOM 806 N N . SER A 1 105 ? 3.792 13.525 13.074 1.00 39.88 105 SER A N 1
ATOM 807 C CA . SER A 1 105 ? 5.111 13.751 13.655 1.00 39.88 105 SER A CA 1
ATOM 808 C C . SER A 1 105 ? 6.146 12.965 12.867 1.00 39.88 105 SER A C 1
ATOM 810 O O . SER A 1 105 ? 6.348 11.769 13.043 1.00 39.88 105 SER A O 1
ATOM 812 N N . ARG A 1 106 ? 6.770 13.714 11.959 1.00 38.66 106 ARG A N 1
ATOM 813 C CA . ARG A 1 106 ? 8.058 13.502 11.299 1.00 38.66 106 ARG A CA 1
ATOM 814 C C . ARG A 1 106 ? 8.990 12.581 12.103 1.00 38.66 106 ARG A C 1
ATOM 816 O O . ARG A 1 106 ? 9.505 12.977 13.146 1.00 38.66 106 ARG A O 1
ATOM 823 N N . CYS A 1 107 ? 9.266 11.389 11.581 1.00 35.25 107 CYS A N 1
ATOM 824 C CA . CYS A 1 107 ? 10.304 10.512 12.115 1.00 35.25 107 CYS A CA 1
ATOM 825 C C . CYS A 1 107 ? 11.687 11.083 11.740 1.00 35.25 107 CYS A C 1
ATOM 827 O O . CYS A 1 107 ? 12.250 10.742 10.700 1.00 35.25 107 CYS A O 1
ATOM 829 N N . LEU A 1 108 ? 12.231 11.997 12.554 1.00 39.09 108 LEU A N 1
ATOM 830 C CA . LEU A 1 108 ? 13.660 12.326 12.505 1.00 39.09 108 LEU A CA 1
ATOM 831 C C . LEU A 1 108 ? 14.444 11.149 13.092 1.00 39.09 108 LEU A C 1
ATOM 833 O O . LEU A 1 108 ? 14.315 10.842 14.275 1.00 39.09 108 LEU A O 1
ATOM 837 N N . ARG A 1 109 ? 15.276 10.520 12.260 1.00 40.41 109 ARG A N 1
ATOM 838 C CA . ARG A 1 109 ? 16.380 9.674 12.722 1.00 40.41 109 ARG A CA 1
ATOM 839 C C . ARG A 1 109 ? 17.498 10.568 13.270 1.00 40.41 109 ARG A C 1
ATOM 841 O O . ARG A 1 109 ? 17.810 11.594 12.664 1.00 40.41 109 ARG A O 1
ATOM 848 N N . THR A 1 110 ? 18.042 10.169 14.416 1.00 48.56 110 THR A N 1
ATOM 849 C CA . THR A 1 110 ? 19.350 10.580 14.953 1.00 48.56 110 THR A CA 1
ATOM 850 C C . THR A 1 110 ? 20.486 10.032 14.109 1.00 48.56 110 THR A C 1
ATOM 852 O O . THR A 1 110 ? 20.324 8.878 13.647 1.00 48.56 110 THR A O 1
#

Radius of gyration: 15.96 Å; chains: 1; bounding box: 33×39×50 Å